Protein AF-A0A6J7UKX4-F1 (afdb_monomer_lite)

Sequence (126 aa):
MAFNPKQLADIRQGAIGEFELARVQAAWPIMGVDMTTDSTPSETGLTDVAVSFTKGCYPGQELVERMDSRGTAAPRSLRLIRSMGVARVGEPVVLNGQEIGIYTSVCQDFALALIKRSADSSSIQI

Secondary structure (DSSP, 8-state):
----GGGGTTSPPPPHHHHHHHHHHTT---BTTTB-TT--HHHHT-HHHH--SSS---TTHHHHHHHHHTT---SEEEEEEE-TT---TTPEEEETTEEEEEEEEEETTEEEEEEETTS-GGGS--

Radius of gyration: 17.59 Å; chains: 1; bounding box: 52×33×46 Å

InterPro domains:
  IPR017703 YgfZ/CAF17, C-terminal [TIGR03317] (20-118)
  IPR027266 Aminomethyltransferase superfamily [G3DSA:3.30.1360.120] (5-126)
  IPR045179 YgfZ/GcvT [PTHR22602] (11-119)

Structure (mmCIF, N/CA/C/O backbone):
data_AF-A0A6J7UKX4-F1
#
_entry.id   AF-A0A6J7UKX4-F1
#
loop_
_atom_site.group_PDB
_atom_site.id
_atom_site.type_symbol
_atom_site.label_atom_id
_atom_site.label_alt_id
_atom_site.label_comp_id
_atom_site.label_asym_id
_atom_site.label_entity_id
_atom_site.label_seq_id
_atom_site.pdbx_PDB_ins_code
_atom_site.Cartn_x
_atom_site.Cartn_y
_atom_site.Cartn_z
_atom_site.occupancy
_atom_site.B_iso_or_equiv
_atom_site.auth_seq_id
_atom_site.auth_comp_id
_atom_site.auth_asym_id
_atom_site.auth_atom_id
_atom_site.pdbx_PDB_model_num
ATOM 1 N N . MET A 1 1 ? 31.559 -4.384 -8.970 1.00 49.53 1 MET A N 1
ATOM 2 C CA . M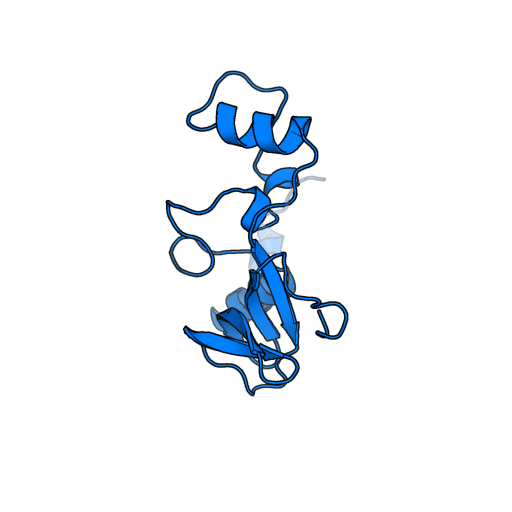ET A 1 1 ? 31.075 -4.764 -10.316 1.00 49.53 1 MET A CA 1
ATOM 3 C C . MET A 1 1 ? 30.793 -3.484 -11.082 1.00 49.53 1 MET A C 1
ATOM 5 O O . MET A 1 1 ? 30.009 -2.684 -10.594 1.00 49.53 1 MET A O 1
ATOM 9 N N . ALA A 1 2 ? 31.483 -3.241 -12.197 1.00 61.94 2 ALA A N 1
ATOM 10 C CA . ALA A 1 2 ? 31.240 -2.062 -13.025 1.00 61.94 2 ALA A CA 1
ATOM 11 C C . ALA A 1 2 ? 30.057 -2.338 -13.964 1.00 61.94 2 ALA A C 1
ATOM 13 O O . ALA A 1 2 ? 30.052 -3.343 -14.670 1.00 61.94 2 ALA A O 1
ATOM 14 N N . PHE A 1 3 ? 29.054 -1.465 -13.936 1.00 69.56 3 PHE A N 1
ATOM 15 C CA . PHE A 1 3 ? 27.906 -1.504 -14.834 1.00 69.56 3 PHE A CA 1
ATOM 16 C C . PHE A 1 3 ? 28.374 -1.280 -16.279 1.00 69.56 3 PHE A C 1
ATOM 18 O O . PHE A 1 3 ? 28.958 -0.239 -16.577 1.00 69.56 3 PHE A O 1
ATOM 25 N N . ASN A 1 4 ? 28.158 -2.251 -17.171 1.00 71.44 4 ASN A N 1
ATOM 26 C CA . ASN A 1 4 ? 28.472 -2.103 -18.590 1.00 71.44 4 ASN A CA 1
ATOM 27 C C . ASN A 1 4 ? 27.222 -1.600 -19.335 1.00 71.44 4 ASN A C 1
ATOM 29 O O . ASN A 1 4 ? 26.280 -2.370 -19.513 1.00 71.44 4 ASN A O 1
ATOM 33 N N . PRO A 1 5 ? 27.199 -0.350 -19.827 1.00 61.84 5 PRO A N 1
ATOM 34 C CA . PRO A 1 5 ? 26.024 0.215 -20.489 1.00 61.84 5 PRO A CA 1
ATOM 35 C C . PRO A 1 5 ? 25.636 -0.510 -21.787 1.00 61.84 5 PRO A C 1
ATOM 37 O O . PRO A 1 5 ? 24.479 -0.428 -22.186 1.00 61.84 5 PRO A O 1
ATOM 40 N N . LYS A 1 6 ? 26.537 -1.280 -22.425 1.00 60.28 6 LYS A N 1
ATOM 41 C CA . LYS A 1 6 ? 26.162 -2.137 -23.567 1.00 60.28 6 LYS A CA 1
ATOM 42 C C . LYS A 1 6 ? 25.243 -3.295 -23.167 1.00 60.28 6 LYS A C 1
ATOM 44 O O . LYS A 1 6 ? 24.467 -3.733 -24.001 1.00 60.28 6 LYS A O 1
ATOM 49 N N . GLN A 1 7 ? 25.271 -3.743 -21.907 1.00 62.22 7 GLN A N 1
ATOM 50 C CA . GLN A 1 7 ? 24.358 -4.787 -21.423 1.00 62.22 7 GLN A CA 1
ATOM 51 C C . GLN A 1 7 ? 22.905 -4.307 -21.326 1.00 62.22 7 GLN A C 1
ATOM 53 O O . GLN A 1 7 ? 22.014 -5.143 -21.280 1.00 62.22 7 GLN A O 1
ATOM 58 N N . LEU A 1 8 ? 22.646 -2.992 -21.315 1.00 65.31 8 LEU A N 1
ATOM 59 C CA . LEU A 1 8 ? 21.279 -2.462 -21.350 1.00 65.31 8 LEU A CA 1
ATOM 60 C C . LEU A 1 8 ? 20.623 -2.602 -22.729 1.00 65.31 8 LEU A C 1
ATOM 62 O O . LEU A 1 8 ? 19.404 -2.712 -22.799 1.00 65.31 8 LEU A O 1
ATOM 66 N N . ALA A 1 9 ? 21.411 -2.582 -23.810 1.00 71.81 9 ALA A N 1
ATOM 67 C CA . ALA A 1 9 ? 20.886 -2.603 -25.178 1.00 71.81 9 ALA A CA 1
ATOM 68 C C . ALA A 1 9 ? 20.202 -3.936 -25.535 1.00 71.81 9 ALA A C 1
ATOM 70 O O . ALA A 1 9 ? 19.318 -3.953 -26.386 1.00 71.81 9 ALA A O 1
ATOM 71 N N . ASP A 1 10 ? 20.574 -5.019 -24.847 1.00 82.75 10 ASP A N 1
ATOM 72 C CA . ASP A 1 10 ? 20.027 -6.364 -25.056 1.00 82.75 10 ASP A CA 1
ATOM 73 C C . ASP A 1 10 ? 18.847 -6.689 -24.114 1.00 82.75 10 ASP A C 1
ATOM 75 O O . ASP A 1 10 ? 18.267 -7.774 -24.185 1.00 82.75 10 ASP A O 1
ATOM 79 N N . ILE A 1 11 ? 18.467 -5.769 -23.216 1.00 86.31 11 ILE A N 1
ATOM 80 C CA . ILE A 1 11 ? 17.328 -5.957 -22.310 1.00 86.31 11 ILE A CA 1
ATOM 81 C C . ILE A 1 11 ? 16.052 -5.505 -23.019 1.00 86.31 11 ILE A C 1
ATOM 83 O O . ILE A 1 11 ? 15.908 -4.346 -23.407 1.00 86.31 11 ILE A O 1
ATOM 87 N N . ARG A 1 12 ? 15.083 -6.417 -23.150 1.00 91.94 12 ARG A N 1
ATOM 88 C CA . ARG A 1 12 ? 13.765 -6.089 -23.704 1.00 91.94 12 ARG A CA 1
ATOM 89 C C . ARG A 1 12 ? 13.071 -5.031 -22.839 1.00 91.94 12 ARG A C 1
ATOM 91 O O . ARG A 1 12 ? 12.924 -5.215 -21.633 1.00 91.94 12 ARG A O 1
ATOM 98 N N . GLN A 1 13 ? 12.556 -3.975 -23.469 1.00 91.19 13 GLN A N 1
ATOM 99 C CA . GLN A 1 13 ? 11.675 -3.015 -22.805 1.00 91.19 13 GLN A CA 1
ATOM 100 C C . GLN A 1 13 ? 10.370 -3.691 -22.350 1.00 91.19 13 GLN A C 1
ATOM 102 O O . GLN A 1 13 ? 9.700 -4.371 -23.135 1.00 91.19 13 GLN A O 1
ATOM 107 N N . GLY A 1 14 ? 10.012 -3.496 -21.079 1.00 93.19 14 GLY A N 1
ATOM 108 C CA . GLY A 1 14 ? 8.757 -3.983 -20.509 1.00 93.19 14 GLY A CA 1
ATOM 109 C C . GLY A 1 14 ? 7.547 -3.156 -20.955 1.00 93.19 14 GLY A C 1
ATOM 110 O O . GLY A 1 14 ? 7.647 -1.943 -21.144 1.00 93.19 14 GLY A O 1
ATOM 111 N N . ALA A 1 15 ? 6.397 -3.808 -21.109 1.00 95.88 15 ALA A N 1
ATOM 112 C CA . ALA A 1 15 ? 5.114 -3.153 -21.3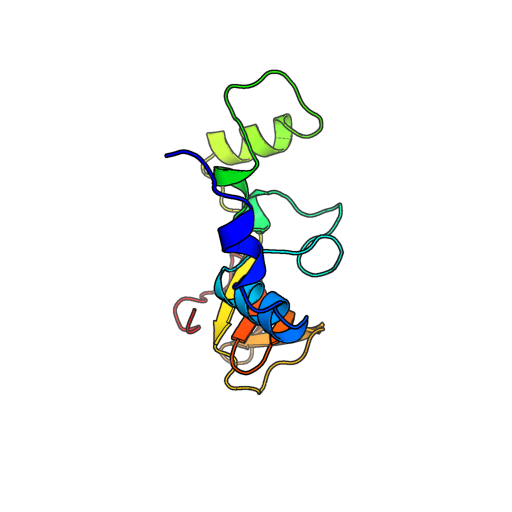40 1.00 95.88 15 ALA A CA 1
ATOM 113 C C . ALA A 1 15 ? 4.506 -2.640 -20.022 1.00 95.88 15 ALA A C 1
ATOM 115 O O . ALA A 1 15 ? 4.799 -3.152 -18.942 1.00 95.88 15 ALA A O 1
ATOM 116 N N . ILE A 1 16 ? 3.589 -1.672 -20.109 1.00 95.44 16 ILE A N 1
ATOM 117 C CA . ILE A 1 16 ? 2.908 -1.094 -18.933 1.00 95.44 16 ILE A CA 1
ATOM 118 C C . ILE A 1 16 ? 2.201 -2.179 -18.109 1.00 95.44 16 ILE A C 1
ATOM 120 O O . ILE A 1 16 ? 2.334 -2.204 -16.894 1.00 95.44 16 ILE A O 1
ATOM 124 N N . GLY A 1 17 ? 1.514 -3.124 -18.758 1.00 95.88 17 GLY A N 1
ATOM 125 C CA . GLY A 1 17 ? 0.847 -4.224 -18.052 1.00 95.88 17 GLY A CA 1
ATOM 126 C C . GLY A 1 17 ? 1.808 -5.145 -17.289 1.00 95.88 17 GLY A C 1
ATOM 127 O O . GLY A 1 17 ? 1.432 -5.692 -16.258 1.00 95.88 17 GLY A O 1
ATOM 128 N N . GLU A 1 18 ? 3.053 -5.287 -17.756 1.00 96.38 18 GLU A N 1
ATOM 129 C CA . GLU A 1 18 ? 4.083 -6.070 -17.058 1.00 96.38 18 GLU A CA 1
ATOM 130 C C . GLU A 1 18 ? 4.574 -5.335 -15.809 1.00 96.38 18 GLU A C 1
ATOM 132 O O . GLU A 1 18 ? 4.755 -5.953 -14.763 1.00 96.38 18 GLU A O 1
ATOM 137 N N . PHE A 1 19 ? 4.733 -4.012 -15.898 1.00 96.50 19 PHE A N 1
ATOM 138 C CA . PHE A 1 19 ? 5.038 -3.172 -14.743 1.00 96.50 19 PHE A CA 1
ATOM 139 C C . PHE A 1 19 ? 3.909 -3.207 -13.704 1.00 96.50 19 PHE A C 1
ATOM 141 O O . PHE A 1 19 ? 4.173 -3.425 -12.522 1.00 96.50 19 PHE A O 1
ATOM 148 N N . GLU A 1 20 ? 2.659 -3.043 -14.145 1.00 97.50 20 GLU A N 1
ATOM 149 C CA . GLU A 1 20 ? 1.482 -3.079 -13.273 1.00 97.50 20 GLU A CA 1
ATOM 150 C C . GLU A 1 20 ? 1.356 -4.422 -12.544 1.00 97.50 20 GLU A C 1
ATOM 152 O O . GLU A 1 20 ? 1.168 -4.455 -11.327 1.00 97.50 20 GLU A O 1
ATOM 157 N N . LEU A 1 21 ? 1.536 -5.539 -13.254 1.00 96.81 21 LEU A N 1
ATOM 158 C CA . LEU A 1 21 ? 1.539 -6.862 -12.634 1.00 96.81 21 LEU A CA 1
ATOM 159 C C . LEU A 1 21 ? 2.669 -6.997 -11.606 1.00 96.81 21 LEU A C 1
ATOM 161 O O . LEU A 1 21 ? 2.422 -7.429 -10.481 1.00 96.81 21 LEU A O 1
ATOM 165 N N . ALA A 1 22 ? 3.891 -6.599 -11.971 1.00 96.94 22 ALA A N 1
ATOM 166 C CA . ALA A 1 22 ? 5.056 -6.727 -11.103 1.00 96.94 22 ALA A CA 1
ATOM 167 C C . ALA A 1 22 ? 4.903 -5.920 -9.806 1.00 96.94 22 ALA A C 1
ATOM 169 O O . ALA A 1 22 ? 5.172 -6.447 -8.725 1.00 96.94 22 ALA A O 1
ATOM 170 N N . ARG A 1 23 ? 4.427 -4.668 -9.881 1.00 97.19 23 ARG A N 1
ATOM 171 C CA . ARG A 1 23 ? 4.204 -3.855 -8.676 1.00 97.19 23 ARG A CA 1
ATOM 172 C C . ARG A 1 23 ? 3.095 -4.439 -7.799 1.00 97.19 23 ARG A C 1
ATOM 174 O O . ARG A 1 23 ? 3.248 -4.455 -6.583 1.00 97.19 23 ARG A O 1
ATOM 181 N N . VAL A 1 24 ? 2.011 -4.955 -8.393 1.00 97.44 24 VAL A N 1
ATOM 182 C CA . VAL A 1 24 ? 0.897 -5.545 -7.638 1.00 97.44 24 VAL A CA 1
ATOM 183 C C . VAL A 1 24 ? 1.390 -6.790 -6.909 1.00 97.44 24 VAL A C 1
ATOM 185 O O . VAL A 1 24 ? 1.204 -6.897 -5.704 1.00 97.44 24 VAL A O 1
ATOM 188 N N . GLN A 1 25 ? 2.105 -7.687 -7.590 1.00 96.06 25 GLN A N 1
ATOM 189 C CA . GLN A 1 25 ? 2.679 -8.883 -6.964 1.00 96.06 25 GLN A CA 1
ATOM 190 C C . GLN A 1 25 ? 3.702 -8.557 -5.866 1.00 96.06 25 GLN A C 1
ATOM 192 O O . GLN A 1 25 ? 3.811 -9.296 -4.893 1.00 96.06 25 GLN A O 1
ATOM 197 N N . ALA A 1 26 ? 4.423 -7.441 -5.989 1.00 95.38 26 ALA A N 1
ATOM 198 C CA . ALA A 1 26 ? 5.344 -6.955 -4.965 1.00 95.38 26 ALA A CA 1
ATOM 199 C C . ALA A 1 26 ? 4.654 -6.202 -3.810 1.00 95.38 26 ALA A C 1
ATOM 201 O O . ALA A 1 26 ? 5.347 -5.678 -2.940 1.00 95.38 26 ALA A O 1
ATOM 202 N N . ALA A 1 27 ? 3.319 -6.102 -3.810 1.00 95.50 27 ALA A N 1
ATOM 203 C CA . ALA A 1 27 ? 2.555 -5.255 -2.894 1.00 95.50 27 ALA A CA 1
ATOM 204 C C . ALA A 1 27 ? 3.025 -3.788 -2.887 1.00 95.50 27 ALA A C 1
ATOM 206 O O . ALA A 1 27 ? 2.964 -3.112 -1.862 1.00 95.50 27 ALA A O 1
ATOM 207 N N . TRP A 1 28 ? 3.499 -3.296 -4.035 1.00 97.19 28 TRP A N 1
ATOM 208 C CA . TRP A 1 28 ? 4.094 -1.974 -4.172 1.00 97.19 28 TRP A CA 1
ATOM 209 C C . TRP A 1 28 ? 3.040 -0.920 -4.563 1.00 97.19 28 TRP A C 1
ATOM 211 O O . TRP A 1 28 ? 2.512 -0.952 -5.685 1.00 97.19 28 TRP A O 1
ATOM 221 N N . PRO A 1 29 ? 2.723 0.024 -3.659 1.00 97.50 29 PRO A N 1
ATOM 222 C CA . PRO A 1 29 ? 1.648 0.992 -3.851 1.00 97.50 29 PRO A CA 1
ATOM 223 C C . PRO A 1 29 ? 2.001 2.147 -4.796 1.00 97.50 29 PRO A C 1
ATOM 225 O O . PRO A 1 29 ? 3.149 2.589 -4.869 1.00 97.50 29 PRO A O 1
ATOM 228 N N . ILE A 1 30 ? 0.977 2.719 -5.437 1.00 97.31 30 ILE A N 1
ATOM 229 C CA . ILE A 1 30 ? 1.054 3.991 -6.173 1.00 97.31 30 ILE A CA 1
ATOM 230 C C . ILE A 1 30 ? 0.273 5.103 -5.452 1.00 97.31 30 ILE A C 1
ATOM 232 O O . ILE A 1 30 ? -0.879 4.923 -5.047 1.00 97.31 30 ILE A O 1
ATOM 236 N N . MET A 1 31 ? 0.882 6.289 -5.342 1.00 96.62 31 MET A N 1
ATOM 237 C CA . MET A 1 31 ? 0.221 7.502 -4.845 1.00 96.62 31 MET A CA 1
ATOM 238 C C . MET A 1 31 ? -0.927 7.931 -5.767 1.00 96.62 31 MET A C 1
ATOM 240 O O . MET A 1 31 ? -0.750 8.046 -6.975 1.00 96.62 31 MET A O 1
ATOM 244 N N . GLY A 1 32 ? -2.097 8.193 -5.188 1.00 96.69 32 GLY A N 1
ATOM 245 C CA . GLY A 1 32 ? -3.334 8.493 -5.913 1.00 96.69 32 GLY A CA 1
ATOM 246 C C . GLY A 1 32 ? -4.111 7.257 -6.381 1.00 96.69 32 GLY A C 1
ATOM 247 O O . GLY A 1 32 ? -5.209 7.419 -6.903 1.00 96.69 32 GLY A O 1
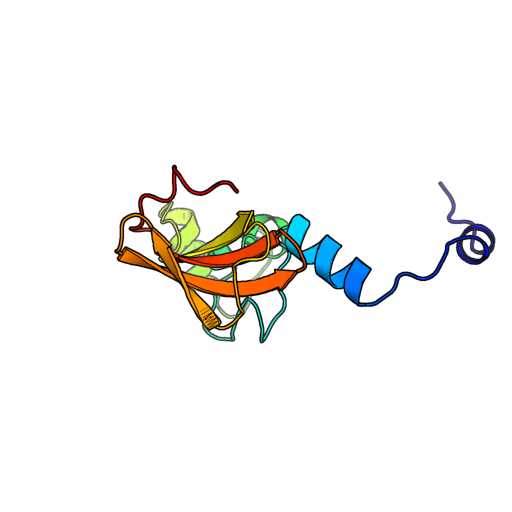ATOM 248 N N . VAL A 1 33 ? -3.574 6.045 -6.182 1.00 97.25 33 VAL A N 1
ATOM 249 C CA . VAL A 1 33 ? -4.232 4.774 -6.535 1.00 97.25 33 VAL A CA 1
ATOM 250 C C . VAL A 1 33 ? -4.410 3.904 -5.292 1.00 97.25 33 VAL A C 1
ATOM 252 O O . VAL A 1 33 ? -5.527 3.688 -4.835 1.00 97.25 33 VAL A O 1
ATOM 255 N N . ASP A 1 34 ? -3.301 3.441 -4.713 1.00 97.75 34 ASP A N 1
ATOM 256 C CA . ASP A 1 34 ? -3.287 2.545 -3.550 1.00 97.75 34 ASP A CA 1
ATOM 257 C C . ASP A 1 34 ? -3.145 3.309 -2.226 1.00 97.75 34 ASP A C 1
ATOM 259 O O . ASP A 1 34 ? -3.439 2.783 -1.152 1.00 97.75 34 ASP A O 1
ATOM 263 N N . MET A 1 35 ? -2.696 4.564 -2.303 1.00 95.38 35 MET A N 1
ATOM 264 C CA . MET A 1 35 ? -2.558 5.469 -1.168 1.00 95.38 35 MET A CA 1
ATOM 265 C C . MET A 1 35 ? -2.946 6.900 -1.537 1.00 95.38 35 MET A C 1
ATOM 267 O O . MET A 1 35 ? -2.918 7.290 -2.703 1.00 95.38 35 MET A O 1
ATOM 271 N N . THR A 1 36 ? -3.286 7.695 -0.531 1.00 94.62 36 THR A N 1
ATOM 272 C CA . THR A 1 36 ? -3.714 9.094 -0.674 1.00 94.62 36 THR A CA 1
ATOM 273 C C . THR A 1 36 ? -2.895 9.992 0.247 1.00 94.62 36 THR A C 1
ATOM 275 O O . THR A 1 36 ? -2.043 9.512 0.991 1.00 94.62 36 THR A O 1
ATOM 278 N N . THR A 1 37 ? -3.166 11.297 0.244 1.00 93.56 37 THR A N 1
ATOM 279 C CA . THR A 1 37 ? -2.542 12.242 1.187 1.00 93.56 37 THR A CA 1
ATOM 280 C C . THR A 1 37 ? -2.875 11.946 2.646 1.00 93.56 37 THR A C 1
ATOM 282 O O . THR A 1 37 ? -2.131 12.358 3.529 1.00 93.56 37 THR A O 1
ATOM 285 N N . ASP A 1 38 ? -3.957 11.207 2.889 1.00 92.12 38 ASP A N 1
ATOM 286 C CA . ASP A 1 38 ? -4.402 10.825 4.229 1.00 92.12 38 ASP A CA 1
ATOM 287 C C . ASP A 1 38 ? -3.822 9.472 4.667 1.00 92.12 38 ASP A C 1
ATOM 289 O O . ASP A 1 38 ? -4.089 9.005 5.774 1.00 92.12 38 ASP A O 1
ATOM 293 N N . SER A 1 39 ? -3.060 8.809 3.791 1.00 93.44 39 SER A N 1
ATOM 294 C CA . SER A 1 39 ? -2.454 7.515 4.078 1.00 93.44 39 SER A CA 1
ATOM 295 C C . SER A 1 39 ? -1.161 7.664 4.874 1.00 93.44 39 SER A C 1
ATOM 297 O O . SER A 1 39 ? -0.328 8.522 4.590 1.00 93.44 39 SER A O 1
ATOM 299 N N . THR A 1 40 ? -0.945 6.768 5.834 1.00 93.56 40 THR A N 1
ATOM 300 C CA . THR A 1 40 ? 0.336 6.668 6.550 1.00 93.56 40 THR A CA 1
ATOM 301 C C . THR A 1 40 ? 1.236 5.589 5.930 1.00 93.56 40 THR A C 1
ATOM 303 O O . THR A 1 40 ? 0.727 4.615 5.365 1.00 93.56 40 THR A O 1
ATOM 306 N N . PRO A 1 41 ? 2.575 5.671 6.083 1.00 94.31 41 PRO A N 1
ATOM 307 C CA . PRO A 1 41 ? 3.483 4.615 5.615 1.00 94.31 41 PRO A CA 1
ATOM 308 C C . PRO A 1 41 ? 3.131 3.225 6.170 1.00 94.31 41 PRO A C 1
ATOM 310 O O . PRO A 1 41 ? 3.204 2.224 5.458 1.00 94.31 41 PRO A O 1
ATOM 313 N N . SER A 1 42 ? 2.652 3.176 7.416 1.00 93.12 42 SER A N 1
ATOM 314 C CA . SER A 1 42 ? 2.250 1.937 8.090 1.00 93.12 42 SER A CA 1
ATOM 315 C C . SER A 1 42 ? 1.014 1.262 7.486 1.00 93.12 42 SER A C 1
ATOM 317 O O . SER A 1 42 ? 0.871 0.048 7.589 1.00 93.12 42 SER A O 1
ATOM 319 N N . GLU A 1 43 ? 0.140 2.016 6.812 1.00 95.12 43 GLU A N 1
ATOM 320 C CA . GLU A 1 43 ? -1.012 1.449 6.101 1.00 95.12 43 GLU A CA 1
ATOM 321 C C . GLU A 1 43 ? -0.610 0.8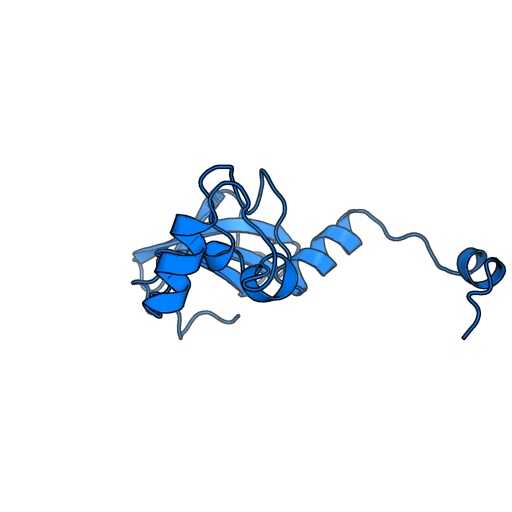09 4.768 1.00 95.12 43 GLU A C 1
ATOM 323 O O . GLU A 1 43 ? -1.387 0.043 4.211 1.00 95.12 43 GLU A O 1
ATOM 328 N N . THR A 1 44 ? 0.573 1.118 4.233 1.00 94.94 44 THR A N 1
ATOM 329 C CA . THR A 1 44 ? 0.948 0.811 2.840 1.00 94.94 44 THR A CA 1
ATOM 330 C C . THR A 1 44 ? 2.140 -0.136 2.720 1.00 94.94 44 THR A C 1
ATOM 332 O O . THR A 1 44 ? 2.572 -0.433 1.612 1.00 94.94 44 THR A O 1
ATOM 335 N N . GLY A 1 45 ? 2.673 -0.618 3.847 1.00 91.44 45 GLY A N 1
ATOM 336 C CA . GLY A 1 45 ? 3.838 -1.507 3.873 1.00 91.44 45 GLY A CA 1
ATOM 337 C C . GLY A 1 45 ? 5.165 -0.806 3.570 1.00 91.44 45 GLY A C 1
ATOM 338 O O . GLY A 1 45 ? 6.175 -1.473 3.375 1.00 91.44 45 GLY A O 1
ATOM 339 N N . LEU A 1 46 ? 5.189 0.531 3.537 1.00 94.56 46 LEU A N 1
ATOM 340 C CA . LEU A 1 46 ? 6.383 1.295 3.172 1.00 94.56 46 LEU A CA 1
ATOM 341 C C . LEU A 1 46 ? 7.263 1.694 4.358 1.00 94.56 46 LEU A C 1
ATOM 343 O O . LEU A 1 46 ? 8.340 2.242 4.132 1.00 94.56 46 LEU A O 1
ATOM 347 N N . THR A 1 47 ? 6.839 1.456 5.604 1.00 93.50 47 THR A N 1
ATOM 348 C CA . THR A 1 47 ? 7.586 1.886 6.801 1.00 93.50 47 THR A CA 1
ATOM 349 C C . THR A 1 47 ? 9.059 1.478 6.734 1.00 93.50 47 THR A C 1
ATOM 351 O O . THR A 1 47 ? 9.927 2.338 6.830 1.00 93.50 47 THR A O 1
ATOM 354 N N . ASP A 1 48 ? 9.350 0.209 6.453 1.00 92.38 48 ASP A N 1
ATOM 355 C CA . ASP A 1 48 ? 10.718 -0.323 6.531 1.00 92.38 48 ASP A CA 1
ATOM 356 C C . ASP A 1 48 ? 11.658 0.198 5.431 1.00 92.38 48 ASP A C 1
ATOM 358 O O . ASP A 1 48 ? 12.878 0.156 5.582 1.00 92.38 48 ASP A O 1
ATOM 362 N N . VAL A 1 49 ? 11.107 0.694 4.317 1.00 94.69 49 VAL A N 1
ATOM 363 C CA . VAL A 1 49 ? 11.886 1.134 3.143 1.00 94.69 49 VAL A CA 1
ATOM 364 C C . VAL A 1 49 ? 11.861 2.646 2.925 1.00 94.69 49 VAL A C 1
ATOM 366 O O . VAL A 1 49 ? 12.739 3.179 2.248 1.00 94.69 49 VAL A O 1
ATOM 369 N N . ALA A 1 50 ? 10.866 3.345 3.477 1.00 93.31 50 ALA A N 1
ATOM 370 C CA . ALA A 1 50 ? 10.627 4.768 3.234 1.00 93.31 50 ALA A CA 1
ATOM 371 C C . ALA A 1 50 ? 10.645 5.629 4.507 1.00 93.31 50 ALA A C 1
ATOM 373 O O . ALA A 1 50 ? 10.689 6.858 4.403 1.00 93.31 50 ALA A O 1
ATOM 374 N N . VAL A 1 51 ? 10.638 5.025 5.701 1.00 95.44 51 VAL A N 1
ATOM 375 C CA . VAL A 1 51 ? 10.747 5.741 6.978 1.00 95.44 51 VAL A CA 1
ATOM 376 C C . VAL A 1 51 ? 12.128 5.512 7.577 1.00 95.44 51 VAL A C 1
ATOM 378 O O . VAL A 1 51 ? 12.625 4.395 7.655 1.00 95.44 51 VAL A O 1
ATOM 381 N N . SER A 1 52 ? 12.753 6.590 8.046 1.00 95.06 52 SER A N 1
ATOM 382 C CA . SER A 1 52 ? 13.940 6.502 8.891 1.00 95.06 52 SER A CA 1
ATOM 383 C C . SER A 1 52 ? 13.610 7.094 10.252 1.00 95.06 52 SER A C 1
ATOM 385 O O . SER A 1 52 ? 13.232 8.259 10.357 1.00 95.06 52 SER A O 1
ATOM 387 N N . PHE A 1 53 ? 13.771 6.272 11.285 1.00 93.38 53 PHE A N 1
ATOM 388 C CA . PHE A 1 53 ? 13.609 6.652 12.691 1.00 93.38 53 PHE A CA 1
ATOM 389 C C . PHE A 1 53 ? 14.887 7.254 13.295 1.00 93.38 53 PHE A C 1
ATOM 391 O O . PHE A 1 53 ? 14.916 7.641 14.455 1.00 93.38 53 PHE A O 1
ATOM 398 N N . THR A 1 54 ? 15.968 7.312 12.513 1.00 94.19 54 THR A N 1
ATOM 399 C CA . THR A 1 54 ? 17.293 7.769 12.959 1.00 94.19 54 THR A CA 1
ATOM 400 C C . THR A 1 54 ? 17.751 9.055 12.274 1.00 94.19 54 THR A C 1
ATOM 402 O O . THR A 1 54 ? 18.782 9.614 12.648 1.00 94.19 54 THR A O 1
ATOM 405 N N . LYS A 1 55 ? 17.009 9.545 11.271 1.00 94.38 55 LYS A N 1
ATOM 406 C CA . LYS A 1 55 ? 17.252 10.852 10.643 1.00 94.38 55 LYS A CA 1
ATOM 407 C C . LYS A 1 55 ? 16.648 11.994 11.469 1.00 94.38 55 LYS A C 1
ATOM 409 O O . LYS A 1 55 ? 15.830 11.785 12.358 1.00 94.38 55 LYS A O 1
ATOM 414 N N . GLY A 1 56 ? 17.042 13.222 11.132 1.00 94.88 56 GLY A N 1
ATOM 415 C CA . GLY A 1 56 ? 16.460 14.434 11.712 1.00 94.88 56 GLY A CA 1
ATOM 416 C C . GLY A 1 56 ? 14.986 14.655 11.342 1.00 94.88 56 GLY A C 1
ATOM 417 O O . GLY A 1 56 ? 14.429 13.942 10.504 1.00 94.88 56 GLY A O 1
ATOM 418 N N . CYS A 1 57 ? 14.396 15.692 11.949 1.00 95.19 57 CYS A N 1
ATOM 419 C CA . CYS A 1 57 ? 12.967 16.000 11.878 1.00 95.19 57 CYS A CA 1
ATOM 420 C C . CYS A 1 57 ? 12.432 16.099 10.436 1.00 95.19 57 CYS A C 1
ATOM 422 O O . CYS A 1 57 ? 13.007 16.811 9.607 1.00 95.19 57 CYS A O 1
ATOM 424 N N . TYR A 1 58 ? 11.3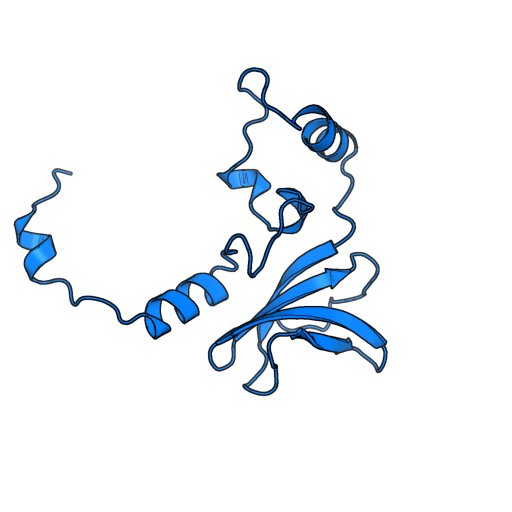11 15.433 10.150 1.00 94.75 58 TYR A N 1
ATOM 425 C CA . TYR A 1 58 ? 10.553 15.590 8.906 1.00 94.75 58 TYR A CA 1
ATOM 426 C C . TYR A 1 58 ? 9.045 15.783 9.168 1.00 94.75 58 TYR A C 1
ATOM 428 O O . TYR A 1 58 ? 8.532 15.357 10.207 1.00 94.75 58 TYR A O 1
ATOM 436 N N . PRO A 1 59 ? 8.299 16.427 8.247 1.00 93.19 59 PRO A N 1
ATOM 437 C CA . PRO A 1 59 ? 6.865 16.652 8.421 1.00 93.19 59 PRO A CA 1
ATOM 438 C C . PRO A 1 59 ? 6.088 15.351 8.660 1.00 93.19 59 PRO A C 1
ATOM 440 O O . PRO A 1 59 ? 6.228 14.391 7.907 1.00 93.19 59 PRO A O 1
ATOM 443 N N . GLY A 1 60 ? 5.258 15.330 9.705 1.00 90.50 60 GLY A N 1
ATOM 444 C CA . GLY A 1 60 ? 4.436 14.168 10.067 1.00 90.50 60 GLY A CA 1
ATOM 445 C C . GLY A 1 60 ? 5.147 13.085 10.891 1.00 90.50 60 GLY A C 1
ATOM 446 O O . GLY A 1 60 ? 4.489 12.130 11.303 1.00 90.50 60 GLY A O 1
ATOM 447 N N . GLN A 1 61 ? 6.442 13.235 11.192 1.00 94.31 61 GLN A N 1
ATOM 448 C CA . GLN A 1 61 ? 7.227 12.257 11.958 1.00 94.31 61 GLN A CA 1
ATOM 449 C C . GLN A 1 61 ? 6.621 11.916 13.322 1.00 94.31 61 GLN A C 1
ATOM 451 O O . GLN A 1 61 ? 6.587 10.746 13.687 1.00 94.31 61 GLN A O 1
ATOM 456 N N . GLU A 1 62 ? 6.073 12.902 14.038 1.00 94.38 62 GLU A N 1
ATOM 457 C CA . GLU A 1 62 ? 5.481 12.686 15.366 1.00 94.38 62 GLU A CA 1
ATOM 458 C C . GLU A 1 62 ? 4.382 11.611 15.343 1.00 94.38 62 GLU A C 1
ATOM 460 O O . GLU A 1 62 ? 4.273 10.800 16.263 1.00 94.38 62 GLU A O 1
ATOM 465 N N . LEU A 1 63 ? 3.568 11.571 14.281 1.00 91.50 63 LEU A N 1
ATOM 466 C CA . LEU A 1 63 ? 2.530 10.553 14.131 1.00 91.50 63 LEU A CA 1
ATOM 467 C C . LEU A 1 63 ? 3.149 9.166 13.922 1.00 91.50 63 LEU A C 1
ATOM 469 O O . LEU A 1 63 ? 2.723 8.205 14.562 1.00 91.50 63 LEU A O 1
ATOM 473 N N . VAL A 1 64 ? 4.154 9.076 13.050 1.00 92.44 64 VAL A N 1
ATOM 474 C CA . VAL A 1 64 ? 4.831 7.822 12.697 1.00 92.44 64 VAL A CA 1
ATOM 475 C C . VAL A 1 64 ? 5.569 7.240 13.907 1.00 92.44 64 VAL A C 1
ATOM 477 O O . VAL A 1 64 ? 5.376 6.073 14.239 1.00 92.44 64 VAL A O 1
ATOM 480 N N . GLU A 1 65 ? 6.327 8.059 14.635 1.00 93.00 65 GLU A N 1
ATOM 481 C CA . GLU A 1 65 ? 7.039 7.652 15.855 1.00 93.00 65 GLU A CA 1
ATOM 482 C C . GLU A 1 65 ? 6.088 7.258 16.986 1.00 93.00 65 GLU A C 1
ATOM 484 O O . GLU A 1 65 ? 6.342 6.318 17.744 1.00 93.00 65 GLU A O 1
ATOM 489 N N . ARG A 1 66 ? 4.951 7.948 17.113 1.00 92.12 66 ARG A N 1
ATOM 490 C CA . ARG A 1 66 ? 3.936 7.593 18.107 1.00 92.12 66 ARG A CA 1
ATOM 491 C C . ARG A 1 66 ? 3.315 6.228 17.818 1.00 92.12 66 ARG A C 1
ATOM 493 O O . ARG A 1 66 ? 2.999 5.505 18.759 1.00 92.12 66 ARG A O 1
ATOM 500 N N . MET A 1 67 ? 3.099 5.888 16.550 1.00 90.31 67 MET A N 1
ATOM 501 C CA . MET A 1 67 ? 2.585 4.569 16.175 1.00 90.31 67 MET A CA 1
ATOM 502 C C . MET A 1 67 ? 3.615 3.472 16.452 1.00 90.31 67 MET A C 1
ATOM 504 O O . MET A 1 67 ? 3.256 2.463 17.063 1.00 90.31 67 MET A O 1
ATOM 508 N N . ASP A 1 68 ? 4.873 3.712 16.074 1.00 89.50 68 ASP A N 1
ATOM 509 C CA . ASP A 1 68 ? 5.997 2.795 16.289 1.00 89.50 68 ASP A CA 1
ATOM 510 C C . ASP A 1 68 ? 6.246 2.521 17.783 1.00 89.50 68 ASP A C 1
ATOM 512 O O . ASP A 1 68 ? 6.144 1.383 18.237 1.00 89.50 68 ASP A O 1
ATOM 516 N N . SER A 1 69 ? 6.412 3.574 18.592 1.00 90.06 69 SER A N 1
ATOM 517 C CA . SER A 1 69 ? 6.655 3.458 20.043 1.00 90.06 69 SER A CA 1
ATOM 518 C C . SER A 1 69 ? 5.544 2.737 20.809 1.00 90.06 69 SER A C 1
ATOM 520 O O . SER A 1 69 ? 5.792 2.127 21.850 1.00 90.06 69 SER A O 1
ATOM 522 N N . ARG A 1 70 ? 4.304 2.801 20.314 1.00 90.06 70 ARG A N 1
ATOM 523 C CA . ARG A 1 70 ? 3.149 2.122 20.915 1.00 90.06 70 ARG A CA 1
ATOM 524 C C . ARG A 1 70 ? 2.929 0.710 20.379 1.00 90.06 70 ARG A C 1
ATOM 526 O O . ARG A 1 70 ? 1.979 0.067 20.823 1.00 90.06 70 ARG A O 1
ATOM 533 N N . GLY A 1 71 ? 3.697 0.257 19.385 1.00 83.88 71 GLY A N 1
ATOM 534 C CA . GLY A 1 71 ? 3.434 -1.001 18.679 1.00 83.88 71 GLY A CA 1
ATOM 535 C C . GLY A 1 71 ? 2.017 -1.069 18.095 1.00 83.88 71 GLY A C 1
ATOM 536 O O . GLY A 1 71 ? 1.417 -2.141 18.016 1.00 83.88 71 GLY A O 1
ATOM 537 N N . THR A 1 72 ? 1.420 0.082 17.763 1.00 84.19 72 THR A N 1
ATOM 538 C CA . THR A 1 72 ? 0.023 0.139 17.325 1.00 84.19 72 THR A CA 1
ATOM 539 C C . THR A 1 72 ? -0.060 -0.135 15.833 1.00 84.19 72 THR A C 1
ATOM 541 O O . THR A 1 72 ? 0.360 0.685 15.021 1.00 84.19 72 THR A O 1
ATOM 544 N N . ALA A 1 73 ? -0.677 -1.258 15.463 1.00 85.56 73 ALA A N 1
ATOM 545 C CA . ALA A 1 73 ? -0.971 -1.557 14.067 1.00 85.56 73 ALA A CA 1
ATOM 546 C C . ALA A 1 73 ? -1.916 -0.507 13.458 1.00 85.56 73 ALA A C 1
ATOM 548 O O . ALA A 1 73 ? -2.884 -0.082 14.102 1.00 85.56 73 ALA A O 1
ATOM 549 N N . ALA A 1 74 ? -1.660 -0.141 12.203 1.00 91.00 74 ALA A N 1
ATOM 550 C CA . ALA A 1 74 ? -2.471 0.793 11.434 1.00 91.00 74 ALA A CA 1
ATOM 551 C C . ALA A 1 74 ? -3.955 0.366 11.380 1.00 91.00 74 ALA A C 1
ATOM 553 O O . ALA A 1 74 ? -4.248 -0.830 11.406 1.00 91.00 74 ALA A O 1
ATOM 554 N N . PRO A 1 75 ? -4.918 1.306 11.302 1.00 91.62 75 PRO A N 1
ATOM 555 C CA . PRO A 1 75 ? -6.351 0.983 11.293 1.00 91.62 75 PRO A CA 1
ATOM 556 C C . PRO A 1 75 ? -6.784 0.173 10.061 1.00 91.62 75 PRO A C 1
ATOM 558 O O . PRO A 1 75 ? -7.833 -0.476 10.076 1.00 91.62 75 PRO A O 1
ATOM 561 N N . ARG A 1 76 ? -5.972 0.196 9.006 1.00 94.25 76 ARG A N 1
ATOM 562 C CA . ARG A 1 76 ? -6.102 -0.584 7.779 1.00 94.25 76 ARG A CA 1
ATOM 563 C C . ARG A 1 76 ? -4.711 -0.876 7.220 1.00 94.25 76 ARG A C 1
ATOM 565 O O . ARG A 1 76 ? -3.745 -0.221 7.593 1.00 94.25 76 ARG A O 1
ATOM 572 N N . SER A 1 77 ? -4.618 -1.860 6.342 1.00 94.44 77 SER A N 1
ATOM 573 C CA . SER A 1 77 ? -3.371 -2.268 5.694 1.00 94.44 77 SER A CA 1
ATOM 574 C C . SER A 1 77 ? -3.635 -2.605 4.237 1.00 94.44 77 SER A C 1
ATOM 576 O O . SER A 1 77 ? -4.633 -3.267 3.946 1.00 94.44 77 SER A O 1
ATOM 578 N N . LEU A 1 78 ? -2.753 -2.172 3.344 1.00 96.00 78 LEU A N 1
ATOM 579 C CA . LEU A 1 78 ? -2.732 -2.582 1.952 1.00 96.00 78 LEU A CA 1
ATOM 580 C C . LEU A 1 78 ? -2.231 -4.024 1.871 1.00 96.00 78 LEU A C 1
ATOM 582 O O . LEU A 1 78 ? -1.232 -4.381 2.497 1.00 96.00 78 LEU A O 1
ATOM 586 N N . ARG A 1 79 ? -2.953 -4.870 1.143 1.00 94.69 79 ARG A N 1
ATOM 587 C CA . ARG A 1 79 ? -2.690 -6.307 1.056 1.00 94.69 79 ARG A CA 1
ATOM 588 C C . ARG A 1 79 ? -2.768 -6.762 -0.388 1.00 94.69 79 ARG A C 1
ATOM 590 O O . ARG A 1 79 ? -3.666 -6.338 -1.113 1.00 94.69 79 ARG A O 1
ATOM 597 N N . LEU A 1 80 ? -1.855 -7.652 -0.763 1.00 95.31 80 LEU A N 1
ATOM 598 C CA . LEU A 1 80 ? -2.000 -8.474 -1.956 1.00 95.31 80 LEU A CA 1
ATOM 599 C C . LEU A 1 80 ? -3.136 -9.477 -1.731 1.00 95.31 80 LEU A C 1
ATOM 601 O O . LEU A 1 80 ? -3.279 -10.024 -0.640 1.00 95.31 80 LEU A O 1
ATOM 605 N N . ILE A 1 81 ? -3.964 -9.672 -2.750 1.00 94.06 81 ILE A N 1
ATOM 606 C CA . ILE A 1 81 ? -5.050 -10.645 -2.773 1.00 94.06 81 ILE A CA 1
ATOM 607 C C . ILE A 1 81 ? -4.991 -11.384 -4.101 1.00 94.06 81 ILE A C 1
ATOM 609 O O . ILE A 1 81 ? -4.977 -10.758 -5.165 1.00 94.06 81 ILE A O 1
ATOM 613 N N . ARG A 1 82 ? -5.047 -12.716 -4.053 1.00 92.44 82 ARG A N 1
ATOM 614 C CA . ARG A 1 82 ? -5.318 -13.519 -5.244 1.00 92.44 82 ARG A CA 1
ATOM 615 C C . ARG A 1 82 ? -6.813 -13.471 -5.564 1.00 92.44 82 ARG A C 1
ATOM 617 O O . ARG A 1 82 ? -7.622 -14.127 -4.915 1.00 92.44 82 ARG A O 1
ATOM 624 N N . SER A 1 83 ? -7.186 -12.659 -6.548 1.00 87.56 83 SER A N 1
ATOM 625 C CA . SER A 1 83 ? -8.575 -12.417 -6.947 1.00 87.56 83 SER A CA 1
ATOM 626 C C . SER A 1 83 ? -9.096 -13.398 -7.997 1.00 87.56 83 SER A C 1
ATOM 628 O O . SER A 1 83 ? -10.295 -13.405 -8.250 1.00 87.56 83 SER A O 1
ATOM 630 N N . MET A 1 84 ? -8.232 -14.202 -8.631 1.00 87.31 84 MET A N 1
ATOM 631 C CA . MET A 1 84 ? -8.625 -15.154 -9.688 1.00 87.31 84 MET A CA 1
ATOM 632 C C . MET A 1 84 ? -9.475 -14.500 -10.803 1.00 87.31 84 MET A C 1
ATOM 634 O O . MET A 1 84 ? -10.412 -15.104 -11.324 1.00 87.31 84 MET A O 1
ATOM 638 N N . GLY A 1 85 ? -9.204 -13.223 -11.101 1.00 85.12 85 GLY A N 1
ATOM 639 C CA . GLY A 1 85 ? -9.874 -12.450 -12.146 1.00 85.12 85 GLY A CA 1
ATOM 640 C C . GLY A 1 85 ? -11.258 -11.895 -11.787 1.00 85.12 85 GLY A C 1
ATOM 641 O O . GLY A 1 85 ? -11.900 -11.303 -12.653 1.00 85.12 85 GLY A O 1
ATOM 642 N N . VAL A 1 86 ? -11.736 -12.057 -10.545 1.00 88.06 86 VAL A N 1
ATOM 643 C CA . VAL A 1 86 ? -13.094 -11.616 -10.160 1.00 88.06 86 VAL A CA 1
ATOM 644 C C . VAL A 1 86 ? -13.165 -10.201 -9.584 1.00 88.06 86 VAL A C 1
ATOM 646 O O . VAL A 1 86 ? -14.249 -9.630 -9.521 1.00 88.06 86 VAL A O 1
ATOM 649 N N . ALA A 1 87 ? -12.037 -9.631 -9.155 1.00 94.19 87 ALA A N 1
ATOM 650 C CA . ALA A 1 87 ? -12.015 -8.318 -8.517 1.00 94.19 87 ALA A CA 1
ATOM 651 C C . ALA A 1 87 ? -12.152 -7.179 -9.535 1.00 94.19 87 ALA A C 1
ATOM 653 O O . ALA A 1 87 ? -11.661 -7.269 -10.662 1.00 94.19 87 ALA A O 1
ATOM 654 N N . ARG A 1 88 ? -12.733 -6.056 -9.103 1.00 96.69 88 ARG A N 1
ATOM 655 C CA . ARG A 1 88 ? -12.671 -4.783 -9.831 1.00 96.69 88 ARG A CA 1
ATOM 656 C C . ARG A 1 88 ? -12.220 -3.662 -8.911 1.00 96.69 88 ARG A C 1
ATOM 658 O O . ARG A 1 88 ? -12.551 -3.640 -7.731 1.00 96.69 88 ARG A O 1
ATOM 665 N N . VAL A 1 89 ? -11.471 -2.715 -9.468 1.00 97.62 89 VAL A N 1
ATOM 666 C CA . VAL A 1 89 ? -11.043 -1.515 -8.740 1.00 97.62 89 VAL A CA 1
ATOM 667 C C . VAL A 1 89 ? -12.269 -0.758 -8.227 1.00 97.62 89 VAL A C 1
ATOM 669 O O . VAL A 1 89 ? -13.234 -0.557 -8.963 1.00 97.62 89 VAL A O 1
ATOM 672 N N . GLY A 1 90 ? -12.222 -0.344 -6.963 1.00 97.31 90 GLY A N 1
ATOM 673 C CA . GLY A 1 90 ? -13.295 0.370 -6.278 1.00 97.31 90 GLY A CA 1
ATOM 674 C C . GLY A 1 90 ? -14.389 -0.525 -5.692 1.00 97.31 90 GLY A C 1
ATOM 675 O O . GLY A 1 90 ? -15.166 -0.046 -4.868 1.00 97.31 90 GLY A O 1
ATOM 676 N N . GLU A 1 91 ? -14.455 -1.809 -6.059 1.00 97.31 91 GLU A N 1
ATOM 677 C CA . GLU A 1 91 ? -15.420 -2.732 -5.460 1.00 97.31 91 GLU A CA 1
ATOM 678 C C . GLU A 1 91 ? -15.010 -3.123 -4.029 1.00 97.31 91 GLU A C 1
ATOM 680 O O . GLU A 1 91 ? -13.812 -3.178 -3.702 1.00 97.31 91 GLU A O 1
ATOM 685 N N . PRO A 1 92 ? -15.995 -3.400 -3.155 1.00 96.19 92 PRO A N 1
ATOM 686 C CA . PRO A 1 92 ? -15.717 -3.849 -1.804 1.00 96.19 92 PRO A CA 1
ATOM 687 C C . PRO A 1 92 ? -15.067 -5.234 -1.813 1.00 96.19 92 PRO A C 1
ATOM 689 O O . PRO A 1 92 ? -15.475 -6.141 -2.539 1.00 96.19 92 PRO A O 1
ATOM 692 N N . VAL A 1 93 ? -14.094 -5.424 -0.927 1.00 94.44 93 VAL A N 1
ATOM 693 C CA . VAL A 1 93 ? -13.626 -6.763 -0.566 1.00 94.44 93 VAL A CA 1
ATOM 694 C C . VAL A 1 93 ? -14.616 -7.340 0.434 1.00 94.44 93 VAL A C 1
ATOM 696 O O . VAL A 1 93 ? -14.780 -6.789 1.528 1.00 94.44 93 VAL A O 1
ATOM 699 N N . VAL A 1 94 ? -15.262 -8.446 0.069 1.00 92.06 94 VAL A N 1
ATOM 700 C CA . VAL A 1 94 ? -16.251 -9.129 0.907 1.00 92.06 94 VAL A CA 1
ATOM 701 C C . VAL A 1 94 ? -15.683 -10.450 1.409 1.00 92.06 94 VAL A C 1
ATOM 703 O O . VAL A 1 94 ? -15.225 -11.277 0.625 1.00 92.06 94 VAL A O 1
ATOM 706 N N . LEU A 1 95 ? -15.758 -10.666 2.719 1.00 88.00 95 LEU A N 1
ATOM 707 C CA . LEU A 1 95 ? -15.387 -11.916 3.371 1.00 88.00 95 LEU A CA 1
ATOM 708 C C . LEU A 1 95 ? -16.519 -12.340 4.303 1.00 88.00 95 LEU A C 1
ATOM 710 O O . LEU A 1 95 ? -16.967 -11.548 5.128 1.00 88.00 95 LEU A O 1
ATOM 714 N N . ASN A 1 96 ? -17.006 -13.575 4.162 1.00 88.12 96 ASN A N 1
ATOM 715 C CA . ASN A 1 96 ? -18.126 -14.108 4.954 1.00 88.12 96 ASN A CA 1
ATOM 716 C C . ASN A 1 96 ? -19.378 -13.204 4.942 1.00 88.12 96 ASN A C 1
ATOM 718 O O . ASN A 1 96 ? -20.061 -13.055 5.951 1.00 88.12 96 ASN A O 1
ATOM 722 N N . GLY A 1 97 ? -19.662 -12.566 3.800 1.00 89.00 97 GLY A N 1
ATOM 723 C CA . GLY A 1 97 ? -20.791 -11.642 3.640 1.00 89.00 97 GLY A CA 1
ATOM 724 C C . GLY A 1 97 ? -20.576 -10.246 4.236 1.00 89.00 97 GLY A C 1
ATOM 725 O O . GLY A 1 97 ? -21.482 -9.421 4.162 1.00 89.00 97 GLY A O 1
ATOM 726 N N . GLN A 1 98 ? -19.398 -9.956 4.795 1.00 91.44 98 GLN A N 1
ATOM 727 C 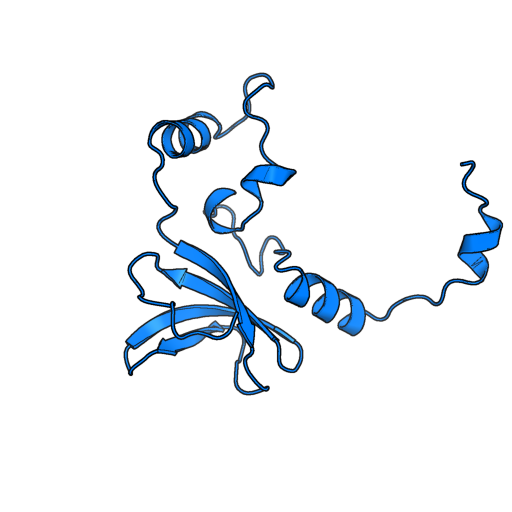CA . GLN A 1 98 ? -19.061 -8.655 5.363 1.00 91.44 98 GLN A CA 1
ATOM 728 C C . GLN A 1 98 ? -18.047 -7.904 4.496 1.00 91.44 98 GLN A C 1
ATOM 730 O O . GLN A 1 98 ? -17.029 -8.457 4.084 1.00 91.44 98 GLN A O 1
ATOM 735 N N . GLU A 1 99 ? -18.283 -6.610 4.285 1.00 95.00 99 GLU A N 1
ATOM 736 C CA . GLU A 1 99 ? -17.316 -5.716 3.649 1.00 95.00 99 GLU A CA 1
ATOM 737 C C . GLU A 1 99 ? -16.157 -5.374 4.594 1.00 95.00 99 GLU A C 1
ATOM 739 O O . GLU A 1 99 ? -16.315 -4.723 5.639 1.00 95.00 99 GLU A O 1
ATOM 744 N N . ILE A 1 100 ? -14.957 -5.779 4.197 1.00 95.12 100 ILE A N 1
ATOM 745 C CA . ILE A 1 100 ? -13.741 -5.656 5.004 1.00 95.12 100 ILE A CA 1
ATOM 746 C C . ILE A 1 100 ? -12.723 -4.674 4.420 1.00 95.12 100 ILE A C 1
ATOM 748 O O . ILE A 1 100 ? -11.776 -4.299 5.111 1.00 95.12 100 ILE A O 1
ATOM 752 N N . GLY A 1 101 ? -12.919 -4.217 3.186 1.00 95.25 101 GLY A N 1
ATOM 753 C CA . GLY A 1 101 ? -11.993 -3.313 2.516 1.00 95.25 101 GLY A CA 1
ATOM 754 C C . GLY A 1 101 ? -12.438 -2.943 1.111 1.00 95.25 101 GLY A C 1
ATOM 755 O O . GLY A 1 101 ? -13.593 -3.153 0.751 1.00 95.25 101 GLY A O 1
ATOM 756 N N . ILE A 1 102 ? -11.511 -2.402 0.329 1.00 96.81 102 ILE A N 1
ATOM 757 C CA . ILE A 1 102 ? -11.743 -1.954 -1.049 1.00 96.81 102 ILE A CA 1
ATOM 758 C C . ILE A 1 102 ? -10.559 -2.339 -1.933 1.00 96.81 102 ILE A C 1
ATOM 760 O O . ILE A 1 102 ? -9.410 -2.204 -1.505 1.00 96.81 102 ILE A O 1
ATOM 764 N N . TYR A 1 103 ? -10.826 -2.815 -3.148 1.00 97.69 103 TYR A N 1
ATOM 765 C CA . TYR A 1 103 ? -9.785 -3.065 -4.146 1.00 97.69 103 TYR A CA 1
ATOM 766 C C . TYR A 1 103 ? -9.279 -1.742 -4.732 1.00 97.69 103 TYR A C 1
ATOM 768 O O . TYR A 1 103 ? -10.065 -0.947 -5.244 1.00 97.69 103 TYR A O 1
ATOM 776 N N . THR A 1 104 ? -7.969 -1.506 -4.688 1.00 98.00 104 THR A N 1
ATOM 777 C CA . THR A 1 104 ? -7.335 -0.277 -5.201 1.00 98.00 104 THR A CA 1
ATOM 778 C C . THR A 1 104 ? -6.665 -0.495 -6.553 1.00 98.00 104 THR A C 1
ATOM 780 O O . THR A 1 104 ? -6.745 0.361 -7.428 1.00 98.00 104 THR A O 1
ATOM 783 N N . SER A 1 105 ? -6.072 -1.672 -6.753 1.00 97.94 105 SER A N 1
ATOM 784 C CA . SER A 1 105 ? -5.443 -2.088 -8.007 1.00 97.94 105 SER A CA 1
ATOM 785 C C . SER A 1 105 ? -5.856 -3.516 -8.340 1.00 97.94 105 SER A C 1
ATOM 787 O O . SER A 1 105 ? -5.880 -4.364 -7.453 1.00 97.94 105 SER A O 1
ATOM 789 N N . VAL A 1 106 ? -6.141 -3.810 -9.609 1.00 97.19 106 VAL A N 1
ATOM 790 C CA . VAL A 1 106 ? -6.431 -5.173 -10.083 1.00 97.19 106 VAL A CA 1
ATOM 791 C C . VAL A 1 106 ? -5.640 -5.438 -11.358 1.00 97.19 106 VAL A C 1
ATOM 793 O O . VAL A 1 106 ? -5.703 -4.655 -12.303 1.00 97.19 106 VAL A O 1
ATOM 796 N N . CYS A 1 107 ? -4.906 -6.548 -11.388 1.00 95.81 107 CYS A N 1
ATOM 797 C CA . CYS A 1 107 ? -4.144 -6.997 -12.544 1.00 95.81 107 CYS A CA 1
ATOM 798 C C . CYS A 1 107 ? -4.191 -8.528 -12.640 1.00 95.81 107 CYS A C 1
ATOM 800 O O . CYS A 1 107 ? -3.616 -9.225 -11.804 1.00 95.81 107 CYS A O 1
ATOM 802 N N . GLN A 1 108 ? -4.848 -9.050 -13.681 1.00 92.94 108 GLN A N 1
ATOM 803 C CA . GLN A 1 108 ? -5.024 -10.495 -13.890 1.00 92.94 108 GLN A CA 1
ATOM 804 C C . GLN A 1 108 ? -5.643 -11.167 -12.644 1.00 92.94 108 GLN A C 1
ATOM 806 O O . GLN A 1 108 ? -6.689 -10.731 -12.167 1.00 92.94 108 GLN A O 1
ATOM 811 N N . ASP A 1 109 ? -4.987 -12.195 -12.102 1.00 94.25 109 ASP A N 1
ATOM 812 C CA . ASP A 1 109 ? -5.420 -12.937 -10.914 1.00 94.25 109 ASP A CA 1
ATOM 813 C C . ASP A 1 109 ? -5.031 -12.273 -9.587 1.00 94.25 109 ASP A C 1
ATOM 815 O O . ASP A 1 109 ? -5.270 -12.854 -8.527 1.00 94.25 109 ASP A O 1
ATOM 819 N N . PHE A 1 110 ? -4.413 -11.092 -9.620 1.00 95.81 110 PHE A N 1
ATOM 820 C CA . PHE A 1 110 ? -3.904 -10.401 -8.441 1.00 95.81 110 PHE A CA 1
ATOM 821 C C . PHE A 1 110 ? -4.578 -9.044 -8.259 1.00 95.81 110 PHE A C 1
ATOM 823 O O . PHE A 1 110 ? -4.961 -8.366 -9.214 1.00 95.81 110 PHE A O 1
ATOM 830 N N . ALA A 1 111 ? -4.699 -8.622 -7.009 1.00 96.94 111 ALA A N 1
ATOM 831 C CA . ALA A 1 111 ? -5.200 -7.310 -6.653 1.00 96.94 111 ALA A CA 1
ATOM 832 C C . ALA A 1 111 ? -4.493 -6.774 -5.411 1.00 96.94 111 ALA A C 1
ATOM 834 O O . ALA A 1 111 ? -4.078 -7.543 -4.547 1.00 96.94 111 ALA A O 1
ATOM 835 N N . LEU A 1 112 ? -4.407 -5.452 -5.303 1.00 97.25 112 LEU A N 1
ATOM 836 C CA . LEU A 1 112 ? -4.155 -4.780 -4.036 1.00 97.25 112 LEU A CA 1
ATOM 837 C C . LEU A 1 112 ? -5.479 -4.311 -3.457 1.00 97.25 112 LEU A C 1
ATOM 839 O O . LEU A 1 112 ? -6.353 -3.824 -4.180 1.00 97.25 112 LEU A O 1
ATOM 843 N N . ALA A 1 113 ? -5.621 -4.457 -2.147 1.00 96.69 113 ALA A N 1
ATOM 844 C CA . ALA A 1 113 ? -6.782 -3.977 -1.430 1.00 96.69 113 ALA A CA 1
ATOM 845 C C . ALA A 1 113 ? -6.409 -3.380 -0.084 1.00 96.69 113 ALA A C 1
ATOM 847 O O . ALA A 1 113 ? -5.547 -3.892 0.631 1.00 96.69 113 ALA A O 1
ATOM 848 N N . LEU A 1 114 ? -7.114 -2.320 0.288 1.00 95.94 114 LEU A N 1
ATOM 849 C CA . LEU A 1 114 ? -6.974 -1.686 1.585 1.00 95.94 114 LEU A CA 1
ATOM 850 C C . LEU A 1 114 ? -7.967 -2.323 2.563 1.00 95.94 114 LEU A C 1
ATOM 852 O O . LEU A 1 114 ? -9.174 -2.088 2.480 1.00 95.94 114 LEU A O 1
ATOM 856 N N . ILE A 1 115 ? -7.459 -3.154 3.473 1.00 95.12 115 ILE A N 1
ATOM 857 C CA . ILE A 1 115 ? -8.250 -3.992 4.385 1.00 95.12 115 ILE A CA 1
ATOM 858 C C . ILE A 1 115 ? -8.241 -3.410 5.798 1.00 95.12 115 ILE A C 1
ATOM 860 O O . ILE A 1 115 ? -7.182 -3.070 6.322 1.00 95.12 115 ILE A O 1
ATOM 864 N N . LYS A 1 116 ? -9.411 -3.319 6.439 1.00 93.88 116 LYS A N 1
ATOM 865 C CA . LYS A 1 116 ? -9.562 -2.866 7.833 1.00 93.88 116 LYS A CA 1
ATOM 866 C C . LYS A 1 116 ? -8.844 -3.822 8.791 1.00 93.88 116 LYS A C 1
ATOM 868 O O . LYS A 1 116 ? -9.012 -5.032 8.697 1.00 93.88 116 LYS A O 1
ATOM 873 N N . ARG A 1 117 ? -8.137 -3.286 9.790 1.00 89.31 117 ARG A N 1
ATOM 874 C CA . ARG A 1 117 ? -7.423 -4.073 10.816 1.00 89.31 117 ARG A CA 1
ATOM 875 C C . ARG A 1 117 ? -8.332 -5.025 11.594 1.00 89.31 117 ARG A C 1
ATOM 877 O O . ARG A 1 117 ? -7.889 -6.080 12.020 1.00 89.31 117 ARG A O 1
ATOM 884 N N . SER A 1 118 ? -9.585 -4.634 11.822 1.00 85.62 118 SER A N 1
ATOM 885 C CA . SER A 1 118 ? -10.559 -5.438 12.569 1.00 85.62 118 SER A CA 1
ATOM 886 C C . SER A 1 118 ? -11.102 -6.635 11.788 1.00 85.62 118 SER A C 1
ATOM 888 O O . SER A 1 118 ? -11.859 -7.417 12.354 1.00 85.62 118 SER A O 1
ATOM 890 N N . ALA A 1 119 ? -10.780 -6.762 10.498 1.00 83.88 119 ALA A N 1
ATOM 891 C CA . ALA A 1 119 ? -11.185 -7.910 9.708 1.00 83.88 119 ALA A CA 1
ATOM 892 C C . ALA A 1 119 ? -10.301 -9.117 10.044 1.00 83.88 119 ALA A C 1
ATOM 894 O O . ALA A 1 119 ? -9.076 -9.033 9.951 1.00 83.88 119 ALA A O 1
ATOM 895 N N . ASP A 1 120 ? -10.920 -10.251 10.374 1.00 74.12 120 ASP A N 1
ATOM 896 C CA . ASP A 1 120 ? -10.227 -11.540 10.403 1.00 74.12 120 ASP A CA 1
ATOM 897 C C . ASP A 1 120 ? -9.947 -11.993 8.964 1.00 74.12 120 ASP A C 1
ATOM 899 O O . ASP A 1 120 ? -10.682 -12.771 8.360 1.00 74.12 120 ASP A O 1
ATOM 903 N N . SER A 1 121 ? -8.895 -11.427 8.378 1.00 66.12 121 SER A N 1
ATOM 904 C CA . SER A 1 121 ? -8.493 -11.682 6.998 1.00 66.12 121 SER A CA 1
ATOM 905 C C . SER A 1 121 ? -7.572 -12.898 6.864 1.00 66.12 121 SER A C 1
ATOM 907 O O . SER A 1 121 ? -6.920 -13.042 5.833 1.00 66.12 121 SER A O 1
ATOM 909 N N . SER A 1 122 ? -7.464 -13.743 7.897 1.00 67.38 122 SER A N 1
ATOM 910 C CA . SER A 1 122 ? -6.582 -14.923 7.911 1.00 67.38 122 SER A CA 1
ATOM 911 C C . SER A 1 122 ? -6.929 -15.946 6.820 1.00 67.38 122 SER A C 1
ATOM 913 O O . SER A 1 122 ? -6.075 -16.721 6.398 1.00 67.38 122 SER A O 1
ATOM 915 N N . SER A 1 123 ? -8.171 -15.910 6.332 1.00 61.25 123 SER A N 1
ATOM 916 C CA . SER A 1 123 ? -8.705 -16.767 5.269 1.00 61.25 123 SER A CA 1
ATOM 917 C C . SER A 1 123 ? -8.558 -16.194 3.853 1.00 61.25 123 SER A C 1
ATOM 919 O O . SER A 1 123 ? -8.847 -16.896 2.884 1.00 61.25 123 SER A O 1
ATOM 921 N N . ILE A 1 124 ? -8.100 -14.946 3.700 1.00 68.62 124 ILE A N 1
ATOM 922 C CA . ILE A 1 124 ? -7.814 -14.371 2.380 1.00 68.62 124 ILE A CA 1
ATOM 923 C C . ILE A 1 124 ? -6.466 -14.909 1.914 1.00 68.62 124 ILE A C 1
ATOM 925 O O . ILE A 1 124 ? -5.464 -14.759 2.611 1.00 68.62 124 ILE A O 1
ATOM 929 N N . GLN A 1 125 ? -6.437 -15.517 0.728 1.00 61.81 125 GLN A N 1
ATOM 930 C CA . GLN A 1 125 ? -5.179 -15.885 0.088 1.00 61.81 125 GLN A CA 1
ATOM 931 C C . GLN A 1 125 ? -4.448 -14.613 -0.349 1.00 61.81 125 GLN A C 1
ATOM 933 O O . GLN A 1 125 ? -4.855 -13.944 -1.304 1.00 61.81 125 GLN A O 1
ATOM 938 N N . ILE A 1 126 ? -3.402 -14.290 0.410 1.00 58.91 126 ILE A N 1
ATOM 939 C CA . ILE A 1 126 ? -2.399 -13.266 0.104 1.00 58.91 126 ILE A CA 1
ATOM 940 C C . ILE A 1 126 ? -1.351 -13.886 -0.809 1.00 58.91 126 ILE A C 1
ATOM 942 O O . ILE A 1 126 ? -0.876 -14.994 -0.467 1.00 58.91 126 ILE A O 1
#

Organism: NCBI:txid449393

pLDDT: mean 89.87, std 10.44, range [49.53, 98.0]

Foldseek 3Di:
DDDDVVVVVPDDDDDPLVVLVVCQVVLHDDEVQLDYPPDDCLQRVCCVPPPDPPDDDDPPVVVVVVCVVVVNRDQKHKDKFQQQQPDDAQDFDDDPNDGFWGWRGDRHRITITIGGPPDPCVVTDD